Protein AF-A0A3S1CYY0-F1 (afdb_monomer)

Radius of gyration: 13.14 Å; Cα contacts (8 Å, |Δi|>4): 148; chains: 1; bounding box: 29×31×32 Å

Solvent-accessible surface area (backbone atoms only — not comparable to full-atom values): 5144 Å² total; per-residue (Å²): 131,84,53,36,27,34,39,27,35,36,49,45,97,86,66,54,70,43,82,42,50,29,41,60,66,47,77,48,79,54,97,92,40,53,29,39,34,23,42,28,65,90,73,72,42,82,44,79,42,52,55,91,42,56,42,74,80,39,80,44,94,47,62,53,95,68,59,57,70,58,55,51,55,54,53,52,60,61,66,74,43,78,83,71,89,126

Mean predicted aligned error: 5.57 Å

pLDDT: mean 87.32, std 12.69, range [34.47, 96.31]

Foldseek 3Di:
DQQFWKWWWFQDPVRDIDIWIWGFLDWDDDPNWIWTWTQTPVVNDIDIGTPVRTHDMDTDPDHDPDDSVVVVVVVVVVVPPPPDDD

Secondary structure (DSSP, 8-state):
---EEEEEEEE-TTS-EEEEEEEEEEEEEETTEEEEEEEETTTTEEEEEEGGGEEEEEEEEEEPSS-HHHHHHHHHHHHSS-----

Sequence (86 aa):
RNERKLGFLYRAAGGAASERVVWPFALGFFDKVRVVVAWCEMRQDFRHFRADRIAELQATDTRYPRRRQALLKEWRATLDKPRGSR

Structure (mmCIF, N/CA/C/O backbone):
data_AF-A0A3S1CYY0-F1
#
_entry.id   AF-A0A3S1CYY0-F1
#
loop_
_atom_site.group_PDB
_atom_site.id
_atom_site.type_symbol
_atom_site.label_atom_id
_atom_site.label_alt_id
_atom_site.label_comp_id
_atom_site.label_asym_id
_atom_site.label_entity_id
_atom_site.label_seq_id
_atom_site.pdbx_PDB_ins_code
_atom_site.Cartn_x
_atom_site.Cartn_y
_atom_site.Cartn_z
_atom_site.occupancy
_atom_site.B_iso_or_equiv
_atom_site.auth_seq_id
_atom_site.auth_comp_id
_atom_site.auth_asym_id
_atom_site.auth_atom_id
_atom_site.pdbx_PDB_model_num
ATOM 1 N N . ARG A 1 1 ? -10.300 2.651 -13.323 1.00 58.72 1 ARG A N 1
ATOM 2 C CA . ARG A 1 1 ? -9.944 2.690 -11.877 1.00 58.72 1 ARG A CA 1
ATOM 3 C C . ARG A 1 1 ? -9.022 3.889 -11.668 1.00 58.72 1 ARG A C 1
ATOM 5 O O . ARG A 1 1 ? -8.034 3.973 -12.378 1.00 58.72 1 ARG A O 1
ATOM 12 N N . ASN A 1 2 ? -9.347 4.811 -10.761 1.00 71.81 2 ASN A N 1
ATOM 13 C CA . ASN A 1 2 ? -8.904 6.220 -10.809 1.00 71.81 2 ASN A CA 1
ATOM 14 C C . ASN A 1 2 ? -7.458 6.515 -10.342 1.00 71.81 2 ASN A C 1
ATOM 16 O O . ASN A 1 2 ? -7.146 7.672 -10.093 1.00 71.81 2 ASN A O 1
ATOM 20 N N . GLU A 1 3 ? -6.590 5.500 -10.205 1.00 87.44 3 GLU A N 1
ATOM 21 C CA . GLU A 1 3 ? -5.177 5.657 -9.779 1.00 87.44 3 GLU A CA 1
ATOM 22 C C . GLU A 1 3 ? -4.988 6.565 -8.542 1.00 87.44 3 G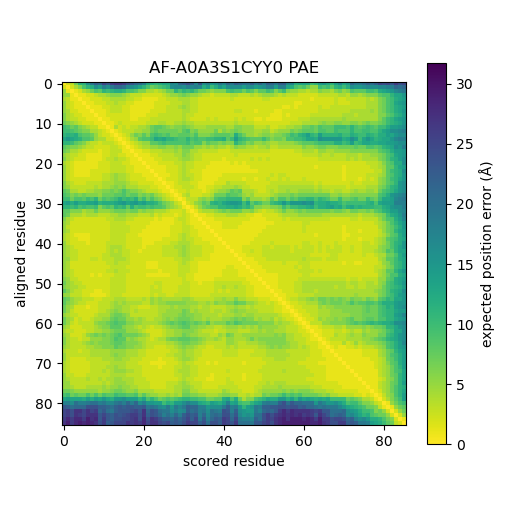LU A C 1
ATOM 24 O O . GLU A 1 3 ? -4.058 7.365 -8.452 1.00 87.44 3 GLU A O 1
ATOM 29 N N . ARG A 1 4 ? -5.911 6.454 -7.582 1.00 92.69 4 ARG A N 1
ATOM 30 C CA . ARG A 1 4 ? -5.919 7.252 -6.353 1.00 92.69 4 ARG A CA 1
ATOM 31 C C . ARG A 1 4 ? -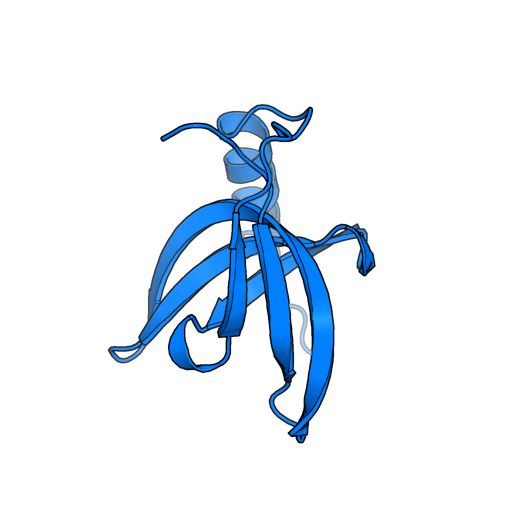5.102 6.590 -5.255 1.00 92.69 4 ARG A C 1
ATOM 33 O O . ARG A 1 4 ? -5.019 5.358 -5.208 1.00 92.69 4 ARG A O 1
ATOM 40 N N . LYS A 1 5 ? -4.513 7.402 -4.376 1.00 94.50 5 LYS A N 1
ATOM 41 C CA . LYS A 1 5 ? -3.889 6.902 -3.150 1.00 94.50 5 LYS A CA 1
ATOM 42 C C . LYS A 1 5 ? -4.976 6.379 -2.206 1.00 94.50 5 LYS A C 1
ATOM 44 O O . LYS A 1 5 ? -6.134 6.792 -2.262 1.00 94.50 5 LYS A O 1
ATOM 49 N N . LEU A 1 6 ? -4.590 5.448 -1.346 1.00 94.38 6 LEU A N 1
ATOM 50 C CA . LEU A 1 6 ? -5.434 4.947 -0.266 1.00 94.38 6 LEU A CA 1
ATOM 51 C C . LEU A 1 6 ? -4.715 5.177 1.056 1.00 94.38 6 LEU A C 1
ATOM 53 O O . LEU A 1 6 ? -3.544 4.814 1.173 1.00 94.38 6 LEU A O 1
ATOM 57 N N . GLY A 1 7 ? -5.424 5.769 2.010 1.00 95.31 7 GLY A N 1
ATOM 58 C CA . GLY A 1 7 ? -5.055 5.813 3.419 1.00 95.31 7 GLY A CA 1
ATOM 59 C C . GLY A 1 7 ? -5.756 4.683 4.168 1.00 95.31 7 GLY A C 1
ATOM 60 O O . GLY A 1 7 ? -6.915 4.395 3.876 1.00 95.31 7 GLY A O 1
ATOM 61 N N . PHE A 1 8 ? -5.073 4.007 5.087 1.00 95.62 8 PHE A N 1
ATOM 62 C CA . PHE A 1 8 ? 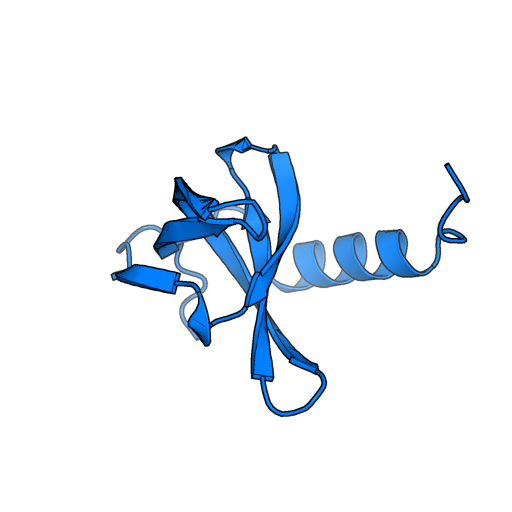-5.715 3.052 5.992 1.00 95.62 8 PHE A CA 1
ATOM 63 C C . PHE A 1 8 ? -4.883 2.731 7.229 1.00 95.62 8 PHE A C 1
ATOM 65 O O . PHE A 1 8 ? -3.654 2.848 7.215 1.00 95.62 8 PHE A O 1
ATOM 72 N N . LEU A 1 9 ? -5.550 2.210 8.259 1.00 95.31 9 LEU A N 1
ATOM 73 C CA . LEU A 1 9 ? -4.911 1.532 9.377 1.00 95.31 9 LEU A CA 1
ATOM 74 C C . LEU A 1 9 ? -4.607 0.082 9.003 1.00 95.31 9 LEU A C 1
ATOM 76 O O . LEU A 1 9 ? -5.480 -0.705 8.648 1.00 95.31 9 LEU A O 1
ATOM 80 N N . TYR A 1 10 ? -3.341 -0.306 9.088 1.00 94.75 10 TYR A N 1
ATOM 81 C CA . TYR A 1 10 ? -2.914 -1.668 8.793 1.00 94.75 10 TYR A CA 1
ATOM 82 C C . TYR A 1 10 ? -2.383 -2.362 10.030 1.00 94.75 10 TYR A C 1
ATOM 84 O O . TYR A 1 10 ? -1.437 -1.872 10.657 1.00 94.75 10 TYR A O 1
ATOM 92 N N . ARG A 1 11 ? -2.928 -3.544 10.326 1.00 93.31 11 ARG A N 1
ATOM 93 C CA . ARG A 1 11 ? -2.407 -4.415 11.379 1.00 93.31 11 ARG A CA 1
ATOM 94 C C . ARG A 1 11 ? -1.385 -5.390 10.800 1.00 93.31 11 ARG A C 1
ATOM 96 O O . ARG A 1 11 ? -1.704 -6.257 9.983 1.00 93.31 11 ARG A O 1
ATOM 103 N N . ALA A 1 12 ? -0.132 -5.238 11.219 1.00 86.06 12 ALA A N 1
ATOM 104 C CA . ALA A 1 12 ? 0.939 -6.153 10.849 1.00 86.06 12 ALA A CA 1
ATOM 105 C C . ALA A 1 12 ? 0.728 -7.543 11.477 1.00 86.06 12 ALA A C 1
ATOM 107 O O . ALA A 1 12 ? -0.055 -7.715 12.408 1.00 86.06 12 ALA A O 1
ATOM 108 N N . ALA A 1 13 ? 1.463 -8.547 10.985 1.00 80.81 13 ALA A N 1
ATOM 109 C CA . ALA A 1 13 ? 1.391 -9.907 11.528 1.00 80.81 13 ALA A CA 1
ATOM 110 C C . ALA A 1 13 ? 1.757 -9.970 13.025 1.00 80.81 13 ALA A C 1
ATOM 112 O O . ALA A 1 13 ? 1.158 -10.746 13.754 1.00 80.81 13 ALA A O 1
ATOM 113 N N . GLY A 1 14 ? 2.678 -9.113 13.480 1.00 80.75 14 GLY A N 1
ATOM 114 C CA . GLY A 1 14 ? 3.067 -8.992 14.890 1.00 80.75 14 GLY A CA 1
ATOM 115 C C . GLY A 1 14 ? 2.129 -8.136 15.751 1.00 80.75 14 GLY A C 1
ATOM 116 O O . GLY A 1 14 ? 2.540 -7.682 16.808 1.00 80.75 14 GLY A O 1
ATOM 117 N N . GLY A 1 15 ? 0.911 -7.831 15.291 1.00 80.25 15 GLY A N 1
ATOM 118 C CA . GLY A 1 15 ?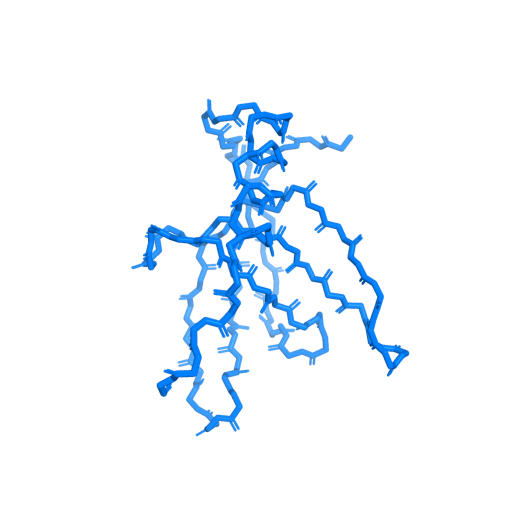 -0.107 -7.118 16.075 1.00 80.25 15 GLY A CA 1
ATOM 119 C C . GLY A 1 15 ? -0.017 -5.588 16.059 1.00 80.25 15 GLY A C 1
ATOM 120 O O . GLY A 1 15 ? -1.034 -4.933 16.273 1.00 80.25 15 GLY A O 1
ATOM 121 N N . ALA A 1 16 ? 1.138 -5.004 15.727 1.00 87.88 16 ALA A N 1
ATOM 122 C CA . ALA A 1 16 ? 1.287 -3.552 15.632 1.00 87.88 16 ALA A CA 1
ATOM 123 C C . ALA A 1 16 ? 0.402 -2.955 14.520 1.00 87.88 16 ALA A C 1
ATOM 125 O O . ALA A 1 16 ? 0.481 -3.366 13.354 1.00 87.88 16 ALA A O 1
ATOM 126 N N . ALA A 1 17 ? -0.428 -1.976 14.885 1.00 89.75 17 ALA A N 1
ATOM 127 C CA . ALA A 1 17 ? -1.217 -1.179 13.954 1.00 89.75 17 ALA A CA 1
ATOM 128 C C . ALA A 1 17 ? -0.428 0.051 13.496 1.00 89.75 17 ALA A C 1
ATOM 130 O O . ALA A 1 17 ? 0.412 0.578 14.222 1.00 89.75 17 ALA A O 1
ATOM 131 N N . SER A 1 18 ? -0.668 0.488 12.265 1.00 91.06 18 SER A N 1
ATOM 132 C CA . SER A 1 18 ? 0.017 1.650 11.707 1.00 91.06 18 SER A CA 1
ATOM 133 C C . SER A 1 18 ? -0.767 2.258 10.559 1.00 91.06 18 SER A C 1
ATOM 135 O O . SER A 1 18 ? -1.282 1.522 9.717 1.00 91.06 18 SER A O 1
ATOM 137 N N . GLU A 1 19 ? -0.800 3.584 10.492 1.00 94.44 19 GLU A N 1
ATOM 138 C CA . GLU A 1 19 ? -1.365 4.299 9.353 1.00 94.44 19 GLU A CA 1
ATOM 139 C C . GLU A 1 19 ? -0.452 4.176 8.132 1.00 94.44 19 GLU A C 1
ATOM 141 O O . GLU A 1 19 ? 0.788 4.155 8.215 1.00 94.44 19 GLU A O 1
ATOM 146 N N . ARG A 1 20 ? -1.076 4.007 6.970 1.00 94.31 20 ARG A N 1
ATOM 147 C CA . ARG A 1 20 ? -0.399 3.776 5.700 1.00 94.31 20 ARG A CA 1
ATOM 148 C C . ARG A 1 20 ? -1.083 4.580 4.614 1.00 94.31 20 ARG A C 1
ATOM 150 O O . ARG A 1 20 ? -2.279 4.430 4.406 1.00 94.31 20 ARG A O 1
ATOM 157 N N . VAL A 1 21 ? -0.290 5.341 3.867 1.00 95.75 21 VAL A N 1
ATOM 158 C CA . VAL A 1 21 ? -0.681 5.874 2.561 1.00 95.75 21 VAL A CA 1
ATOM 159 C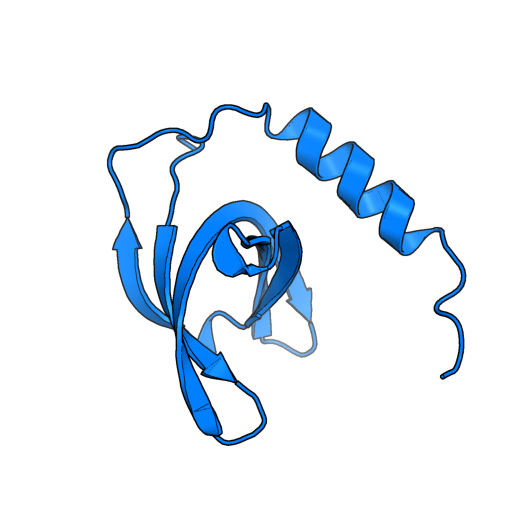 C . VAL A 1 21 ? 0.018 5.051 1.490 1.00 95.75 21 VAL A C 1
ATOM 161 O O . VAL A 1 21 ? 1.244 4.893 1.500 1.00 95.75 21 VAL A O 1
ATOM 164 N N . VAL A 1 22 ? -0.768 4.478 0.581 1.00 95.62 22 VAL A N 1
ATOM 165 C CA . VAL A 1 22 ? -0.260 3.570 -0.448 1.00 95.62 22 VAL A CA 1
ATOM 166 C C . VAL A 1 22 ? -0.833 3.881 -1.822 1.00 95.62 22 VAL A C 1
ATOM 168 O O . VAL A 1 22 ? -1.916 4.452 -1.962 1.00 95.62 22 VAL A O 1
ATOM 171 N N . TRP A 1 23 ? -0.110 3.467 -2.860 1.00 96.12 23 TRP A N 1
ATOM 172 C CA . TRP A 1 23 ? -0.520 3.599 -4.256 1.00 96.12 23 TRP A CA 1
ATOM 173 C C . TRP A 1 23 ? -0.934 2.228 -4.785 1.00 96.12 23 TRP A C 1
ATOM 175 O O . TRP A 1 23 ? -0.072 1.452 -5.205 1.00 96.12 23 TRP A O 1
ATOM 185 N N . PRO A 1 24 ? -2.227 1.868 -4.727 1.00 94.62 24 PRO A N 1
ATOM 186 C CA . PRO A 1 24 ? -2.685 0.565 -5.186 1.00 94.62 24 PRO A CA 1
ATOM 187 C C . PRO A 1 24 ? -2.600 0.473 -6.713 1.00 94.62 24 PRO A C 1
ATOM 189 O O . PRO A 1 24 ? -3.225 1.256 -7.439 1.00 94.62 24 PRO A O 1
ATOM 192 N N . PHE A 1 25 ? -1.876 -0.526 -7.217 1.00 94.06 25 PHE A N 1
ATOM 193 C CA . PHE A 1 25 ? -1.721 -0.741 -8.661 1.00 94.06 25 PHE A CA 1
ATOM 194 C C . PHE A 1 25 ? -2.095 -2.158 -9.114 1.00 94.06 25 PHE A C 1
ATOM 196 O O . PHE A 1 25 ? -2.456 -2.340 -10.283 1.00 94.06 25 PHE A O 1
ATOM 203 N N . ALA A 1 26 ? -2.108 -3.147 -8.215 1.00 92.25 26 ALA A N 1
ATOM 204 C CA . ALA A 1 26 ? -2.588 -4.493 -8.520 1.00 92.25 26 ALA A CA 1
ATOM 205 C C . ALA A 1 26 ? -3.382 -5.107 -7.360 1.00 92.25 26 ALA A C 1
ATOM 207 O O . ALA A 1 26 ? -3.273 -4.689 -6.207 1.00 92.25 26 ALA A O 1
ATOM 208 N N . LEU A 1 27 ? -4.191 -6.108 -7.697 1.00 91.69 27 LEU A N 1
ATOM 209 C CA . LEU A 1 27 ? -4.901 -6.955 -6.751 1.00 91.69 27 LEU A CA 1
ATOM 210 C C . LEU A 1 27 ? -4.588 -8.406 -7.117 1.00 91.69 27 LEU A C 1
ATOM 212 O O . LEU A 1 27 ? -4.677 -8.772 -8.287 1.00 91.69 27 LEU A O 1
ATOM 216 N N . GLY A 1 28 ? -4.187 -9.193 -6.129 1.00 88.00 28 GLY A N 1
ATOM 217 C CA . GLY A 1 28 ? -3.904 -10.616 -6.251 1.00 88.00 28 GLY A CA 1
ATOM 218 C C . GLY A 1 28 ? -4.765 -11.433 -5.296 1.00 88.00 28 GLY A C 1
ATOM 219 O O . GLY A 1 28 ? -5.395 -10.896 -4.383 1.00 88.00 28 GLY A O 1
AT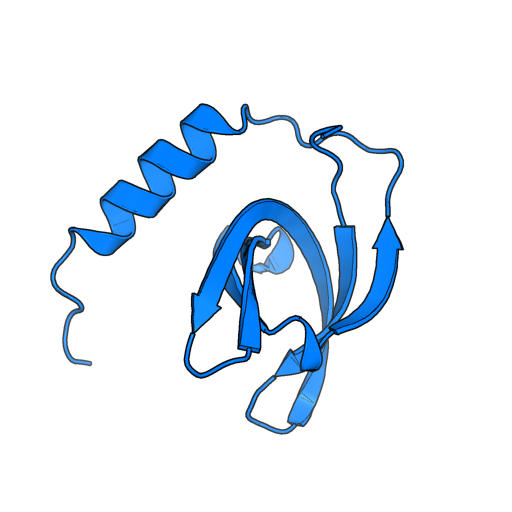OM 220 N N . PHE A 1 29 ? -4.766 -12.743 -5.508 1.00 85.69 29 PHE A N 1
ATOM 221 C CA . PHE A 1 29 ? -5.414 -13.716 -4.638 1.00 85.69 29 PHE A CA 1
ATOM 222 C C . PHE A 1 29 ? -4.358 -14.699 -4.136 1.00 85.69 29 PHE A C 1
ATOM 224 O O . PHE A 1 29 ? -3.553 -15.189 -4.924 1.00 85.69 29 PHE A O 1
ATOM 231 N N . PHE A 1 30 ? -4.349 -14.961 -2.832 1.00 79.00 30 PHE A N 1
ATOM 232 C CA . PHE A 1 30 ? -3.454 -15.925 -2.190 1.00 79.00 30 PHE A CA 1
ATOM 233 C C . PHE A 1 30 ? -4.245 -16.676 -1.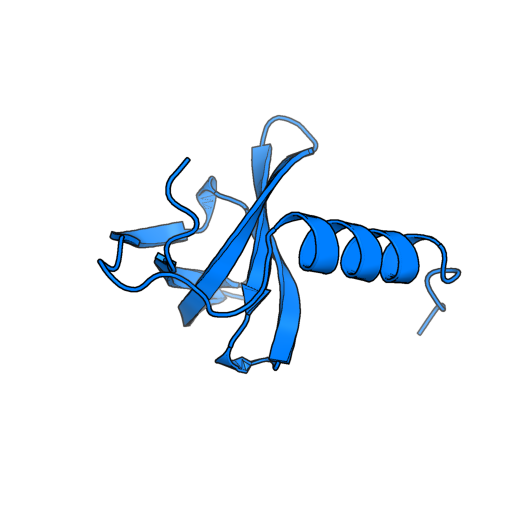118 1.00 79.00 30 PHE A C 1
ATOM 235 O O . PHE A 1 30 ? -4.856 -16.009 -0.294 1.00 79.00 30 PHE A O 1
ATOM 242 N N . ASP A 1 31 ? -4.293 -18.013 -1.137 1.00 71.56 31 ASP A N 1
ATOM 243 C CA . ASP A 1 31 ? -5.007 -18.843 -0.140 1.00 71.56 31 ASP A CA 1
ATOM 244 C C . ASP A 1 31 ? -6.374 -18.282 0.301 1.00 71.56 31 ASP A C 1
ATOM 246 O O . ASP A 1 31 ? -6.665 -18.107 1.482 1.00 71.56 31 ASP A O 1
ATOM 250 N N . LYS A 1 32 ? -7.230 -17.956 -0.678 1.00 84.00 32 LYS A N 1
ATOM 251 C CA . LYS A 1 32 ? -8.580 -17.379 -0.492 1.00 84.00 32 LYS A CA 1
ATOM 252 C C . LYS A 1 32 ? -8.635 -15.946 0.062 1.00 84.00 32 LYS A C 1
ATOM 254 O O . LYS A 1 32 ? -9.729 -15.389 0.145 1.00 84.00 32 LYS A O 1
ATOM 259 N N . VAL A 1 33 ? -7.508 -15.298 0.361 1.00 89.00 33 VAL A N 1
ATOM 260 C CA . VAL A 1 33 ? -7.472 -13.877 0.740 1.00 89.00 33 VAL A CA 1
ATOM 261 C C . VAL A 1 33 ? -7.129 -12.970 -0.439 1.00 89.00 33 VAL A C 1
ATOM 263 O O . VAL A 1 33 ? -6.306 -13.287 -1.300 1.00 89.00 33 VAL A O 1
ATOM 266 N N . ARG A 1 34 ? -7.770 -11.797 -0.468 1.00 92.56 34 ARG A N 1
ATOM 267 C CA . ARG A 1 34 ? -7.456 -10.722 -1.417 1.00 92.56 34 ARG A CA 1
ATOM 268 C C . ARG A 1 34 ? -6.232 -9.960 -0.923 1.00 92.56 34 ARG A C 1
ATOM 270 O O . ARG A 1 34 ? -6.203 -9.497 0.217 1.00 92.56 34 ARG A O 1
ATOM 277 N N . VAL A 1 35 ? -5.247 -9.792 -1.792 1.00 93.19 35 VAL A N 1
ATOM 278 C CA . VAL A 1 35 ? -4.005 -9.070 -1.511 1.00 93.19 35 VAL A CA 1
ATOM 279 C C . VAL A 1 35 ? -3.926 -7.847 -2.413 1.00 93.19 35 VAL A C 1
ATOM 281 O O . VAL A 1 35 ? -4.001 -7.950 -3.633 1.00 93.19 35 VAL A O 1
ATOM 284 N N . VAL A 1 36 ? -3.759 -6.674 -1.818 1.00 94.12 36 VAL A N 1
ATOM 285 C CA . VAL A 1 36 ? -3.483 -5.427 -2.528 1.00 94.12 36 VAL A CA 1
ATOM 286 C C . VAL A 1 36 ? -1.976 -5.278 -2.674 1.00 94.12 36 VAL A C 1
ATOM 288 O O . VAL A 1 36 ? -1.248 -5.273 -1.681 1.00 94.12 36 VAL A O 1
ATOM 291 N N . VAL A 1 37 ? -1.509 -5.127 -3.911 1.00 94.81 37 VAL A N 1
ATOM 292 C CA . VAL A 1 37 ? -0.120 -4.760 -4.197 1.00 94.81 37 VAL A CA 1
ATOM 293 C C . VAL A 1 37 ? -0.055 -3.253 -4.390 1.00 94.81 37 VAL A C 1
ATOM 295 O O . VAL A 1 37 ? -0.781 -2.686 -5.222 1.00 94.81 37 VAL A O 1
ATOM 298 N N . ALA A 1 38 ? 0.797 -2.604 -3.603 1.00 95.88 38 ALA A N 1
ATOM 299 C CA . ALA A 1 38 ? 0.910 -1.158 -3.605 1.00 95.88 38 ALA A CA 1
ATOM 300 C C . ALA A 1 38 ? 2.333 -0.681 -3.297 1.00 95.88 38 ALA A C 1
ATOM 302 O O . ALA A 1 38 ? 3.100 -1.360 -2.615 1.00 95.88 38 ALA A O 1
ATOM 303 N N . TRP A 1 39 ? 2.665 0.516 -3.777 1.00 96.31 39 TRP A N 1
ATOM 304 C CA . TRP A 1 39 ? 3.821 1.265 -3.285 1.00 96.31 39 TRP A CA 1
ATOM 305 C C . TRP A 1 39 ? 3.448 1.922 -1.956 1.00 96.31 39 TRP A C 1
ATOM 307 O O . TRP A 1 39 ? 2.428 2.605 -1.883 1.00 96.31 39 TRP A O 1
ATOM 317 N N . CYS A 1 40 ? 4.236 1.702 -0.909 1.00 95.62 40 CYS A N 1
ATOM 318 C CA . CYS A 1 40 ? 4.003 2.276 0.412 1.00 95.62 40 CYS A CA 1
ATOM 319 C C . CYS A 1 40 ? 4.850 3.537 0.585 1.00 95.62 40 CYS A C 1
ATOM 321 O O . CYS A 1 40 ? 6.073 3.435 0.580 1.00 95.62 40 CYS A O 1
ATOM 323 N N . GLU A 1 41 ? 4.232 4.705 0.789 1.00 95.00 41 GLU A N 1
ATOM 324 C CA . GLU A 1 41 ? 4.982 5.964 0.933 1.00 95.00 41 GLU A CA 1
ATOM 325 C C . GLU A 1 41 ? 5.898 5.946 2.161 1.00 95.00 41 GLU A C 1
ATOM 327 O O . GLU A 1 41 ? 7.060 6.323 2.055 1.00 95.00 41 GLU A O 1
ATOM 332 N N . MET A 1 42 ? 5.426 5.408 3.293 1.00 92.56 42 MET A N 1
ATOM 333 C CA . MET A 1 42 ? 6.226 5.357 4.525 1.00 92.56 42 MET A CA 1
ATOM 334 C C . MET A 1 42 ? 7.469 4.465 4.397 1.00 92.56 42 MET A C 1
ATOM 336 O O . MET A 1 42 ? 8.481 4.703 5.043 1.00 92.56 42 MET A O 1
ATOM 340 N N . ARG A 1 43 ? 7.383 3.382 3.616 1.00 92.38 43 ARG A N 1
ATOM 341 C CA . ARG A 1 43 ? 8.501 2.438 3.441 1.00 92.38 43 ARG A CA 1
ATOM 342 C C . ARG A 1 43 ? 9.307 2.699 2.174 1.00 92.38 43 ARG A C 1
ATOM 344 O O . ARG A 1 43 ? 10.348 2.075 2.027 1.00 92.38 43 ARG A O 1
ATOM 351 N N . GLN A 1 44 ? 8.804 3.557 1.288 1.00 94.19 44 GLN A N 1
ATOM 352 C CA . GLN A 1 44 ? 9.342 3.806 -0.048 1.00 94.19 44 GLN A CA 1
ATOM 353 C C . GLN A 1 44 ? 9.664 2.509 -0.805 1.00 94.19 44 GLN A C 1
ATOM 355 O O . GLN A 1 44 ? 10.735 2.359 -1.382 1.00 94.19 44 GLN A O 1
ATOM 360 N N . ASP A 1 45 ? 8.734 1.551 -0.755 1.00 94.88 45 ASP A N 1
ATOM 361 C CA . ASP A 1 45 ? 8.928 0.218 -1.330 1.00 94.88 45 ASP A CA 1
ATOM 362 C C . ASP A 1 45 ? 7.589 -0.453 -1.689 1.00 94.88 45 ASP A C 1
ATOM 364 O O . ASP A 1 45 ? 6.517 -0.072 -1.195 1.00 94.88 45 ASP A O 1
ATOM 368 N N . PHE A 1 46 ? 7.648 -1.484 -2.533 1.00 94.31 46 PHE A N 1
ATOM 369 C CA . PHE A 1 46 ? 6.517 -2.324 -2.910 1.00 94.31 46 PHE A CA 1
ATOM 370 C C . PHE A 1 46 ? 6.136 -3.279 -1.779 1.00 94.31 46 PHE A C 1
ATOM 372 O O . PHE A 1 46 ? 6.934 -4.086 -1.303 1.00 94.31 46 PHE A O 1
ATOM 379 N N . ARG A 1 47 ? 4.872 -3.231 -1.355 1.00 93.50 47 ARG A N 1
ATOM 380 C CA . ARG A 1 47 ? 4.348 -4.064 -0.270 1.00 93.50 47 ARG A CA 1
ATOM 381 C C . ARG A 1 47 ? 3.040 -4.741 -0.663 1.00 93.50 47 ARG A C 1
ATOM 383 O O . ARG A 1 47 ? 2.254 -4.237 -1.466 1.00 93.50 47 ARG A O 1
ATOM 390 N N . HIS A 1 48 ? 2.825 -5.894 -0.041 1.00 93.25 48 HIS A N 1
ATOM 391 C CA . HIS A 1 48 ? 1.616 -6.695 -0.157 1.00 93.25 48 HIS A CA 1
ATOM 392 C C . HIS A 1 48 ? 0.786 -6.496 1.111 1.00 93.25 48 HIS A C 1
ATOM 394 O O . HIS A 1 48 ? 1.253 -6.783 2.215 1.00 93.25 48 HIS A O 1
ATOM 400 N N . PHE A 1 49 ? -0.436 -6.006 0.952 1.00 92.56 49 PHE A N 1
ATOM 401 C CA . PHE A 1 49 ? -1.368 -5.775 2.048 1.00 92.56 49 PHE A CA 1
ATOM 402 C C . PHE A 1 49 ? -2.521 -6.751 1.913 1.00 92.56 49 PHE A C 1
ATOM 404 O O . PHE A 1 49 ? -3.205 -6.763 0.890 1.00 92.56 49 PHE A O 1
ATOM 411 N N . ARG A 1 50 ? -2.753 -7.585 2.926 1.00 92.12 50 ARG A N 1
ATOM 412 C CA . ARG A 1 50 ? -3.946 -8.431 2.914 1.00 92.12 50 ARG A CA 1
ATOM 413 C C . ARG A 1 50 ? -5.159 -7.562 3.224 1.00 92.12 50 ARG A C 1
ATOM 415 O O . ARG A 1 50 ? -5.148 -6.833 4.213 1.00 92.12 50 ARG A O 1
ATOM 422 N N . ALA A 1 51 ? -6.180 -7.627 2.378 1.00 91.88 51 ALA A N 1
ATOM 423 C CA . ALA A 1 51 ? -7.359 -6.777 2.501 1.00 91.88 51 ALA A CA 1
ATOM 424 C C . ALA A 1 51 ? -8.145 -7.039 3.796 1.00 91.88 51 ALA A C 1
ATOM 426 O O . ALA A 1 51 ? -8.766 -6.126 4.318 1.00 91.88 51 ALA A O 1
ATOM 427 N N . ASP A 1 52 ? -8.067 -8.255 4.342 1.00 91.88 52 ASP A N 1
ATOM 428 C CA . ASP A 1 52 ? -8.677 -8.641 5.621 1.00 91.88 52 ASP A CA 1
ATOM 429 C C . ASP A 1 52 ? -7.996 -8.012 6.852 1.00 91.88 52 ASP A C 1
ATOM 431 O O . ASP A 1 52 ? -8.566 -8.020 7.937 1.00 91.88 52 ASP A O 1
ATOM 435 N N . ARG A 1 53 ? -6.783 -7.459 6.703 1.00 92.25 53 ARG A N 1
ATOM 436 C CA . ARG A 1 53 ? -6.023 -6.780 7.772 1.00 92.25 53 ARG A CA 1
ATOM 437 C C . ARG A 1 53 ? -6.038 -5.254 7.664 1.00 92.25 53 ARG A C 1
ATOM 439 O O . ARG A 1 53 ? -5.335 -4.580 8.421 1.00 92.25 53 ARG A O 1
ATOM 446 N N . ILE A 1 54 ? -6.785 -4.718 6.702 1.00 92.69 54 ILE A N 1
ATOM 447 C CA . ILE A 1 54 ? -6.984 -3.282 6.520 1.00 92.69 54 ILE A CA 1
ATOM 448 C C . ILE A 1 54 ? -8.182 -2.861 7.375 1.00 92.69 54 ILE A C 1
ATOM 450 O O . ILE A 1 54 ? -9.307 -3.278 7.117 1.00 92.69 54 ILE A O 1
ATOM 454 N N . ALA A 1 55 ? -7.925 -2.031 8.378 1.00 88.38 55 ALA A N 1
ATOM 455 C CA . ALA A 1 55 ? -8.930 -1.316 9.150 1.00 88.38 55 ALA A CA 1
ATOM 456 C C . ALA A 1 55 ? -9.040 0.127 8.632 1.00 88.38 55 ALA A C 1
ATOM 458 O O . ALA A 1 55 ? -8.060 0.676 8.132 1.00 88.38 55 ALA A O 1
ATOM 459 N N . GLU A 1 56 ? -10.228 0.724 8.745 1.00 89.75 56 GLU A N 1
ATOM 460 C CA . GLU A 1 56 ? -10.479 2.145 8.441 1.00 89.75 56 GLU A CA 1
ATOM 461 C C . GLU A 1 56 ? -9.879 2.601 7.100 1.00 89.75 56 GLU A C 1
ATOM 463 O O . GLU A 1 56 ? -8.910 3.353 7.029 1.00 89.75 56 GLU A O 1
ATOM 468 N N . LEU A 1 57 ? -10.440 2.091 6.003 1.00 91.81 57 LEU A N 1
ATOM 469 C CA . LEU A 1 57 ? -10.003 2.455 4.660 1.00 91.81 57 LEU A CA 1
ATOM 470 C C . LEU A 1 57 ? -10.577 3.813 4.247 1.00 91.81 57 LEU A C 1
ATOM 472 O O . LEU A 1 57 ? -11.790 3.969 4.127 1.00 91.81 57 LEU A O 1
ATOM 476 N N . GLN A 1 58 ? -9.694 4.739 3.889 1.00 92.00 58 GLN A N 1
ATOM 477 C CA . GLN A 1 58 ? -10.046 6.027 3.313 1.00 92.00 58 GLN A CA 1
ATOM 478 C C . GLN A 1 58 ? -9.459 6.159 1.905 1.00 92.00 58 GLN A C 1
ATOM 480 O O . GLN A 1 58 ? -8.243 6.156 1.690 1.00 92.00 58 GLN A O 1
ATOM 485 N N . ALA A 1 59 ? -10.335 6.292 0.910 1.00 88.81 59 ALA A N 1
ATOM 486 C CA . ALA A 1 59 ? -9.902 6.708 -0.414 1.00 88.81 59 ALA A CA 1
ATOM 487 C C . ALA A 1 59 ? -9.533 8.191 -0.373 1.00 88.81 59 ALA A C 1
ATOM 489 O O . ALA A 1 59 ? -10.319 9.005 0.106 1.00 88.81 59 ALA A O 1
ATOM 490 N N . THR A 1 60 ? -8.356 8.546 -0.882 1.00 87.25 60 THR A N 1
ATOM 491 C CA . THR A 1 60 ? -8.009 9.957 -1.043 1.00 87.25 60 THR A CA 1
ATOM 492 C C . THR A 1 60 ? -8.464 10.436 -2.416 1.00 87.25 60 THR A C 1
ATOM 494 O O . THR A 1 60 ? -8.518 9.660 -3.373 1.00 87.25 60 THR A O 1
ATOM 497 N N . ASP A 1 61 ? -8.745 11.729 -2.554 1.00 88.19 61 ASP A N 1
ATOM 498 C CA . ASP A 1 61 ? -8.966 12.350 -3.866 1.00 88.19 61 ASP A CA 1
ATOM 499 C C . ASP A 1 61 ? -7.653 12.659 -4.603 1.00 88.19 61 ASP A C 1
ATOM 501 O O . ASP A 1 61 ? -7.643 13.183 -5.716 1.00 88.19 61 ASP A O 1
ATOM 505 N N . THR A 1 62 ? -6.519 12.270 -4.019 1.00 91.06 62 THR A N 1
ATOM 506 C CA . THR A 1 62 ? -5.194 12.465 -4.596 1.00 91.06 62 THR A CA 1
ATOM 507 C C . THR A 1 62 ? -4.841 11.315 -5.532 1.00 91.06 62 THR A C 1
ATOM 509 O O . THR A 1 62 ? -4.755 10.155 -5.121 1.00 91.06 62 THR A O 1
ATOM 512 N N . ARG A 1 63 ? -4.551 11.627 -6.795 1.00 90.75 63 ARG A N 1
ATOM 513 C CA . ARG A 1 63 ? -3.917 10.679 -7.721 1.00 90.75 63 ARG A CA 1
ATOM 514 C C . ARG A 1 63 ? -2.438 10.513 -7.367 1.00 90.75 63 ARG A C 1
ATOM 516 O O . ARG A 1 63 ? -1.776 11.488 -7.015 1.00 90.75 63 ARG A O 1
ATOM 523 N N . TYR A 1 64 ? -1.897 9.300 -7.458 1.00 90.56 64 TYR A N 1
ATOM 524 C CA . TYR A 1 64 ? -0.449 9.129 -7.318 1.00 90.56 64 TYR A CA 1
ATOM 525 C C . TYR A 1 64 ? 0.292 9.574 -8.595 1.00 90.56 64 TYR A C 1
ATOM 527 O O . TYR A 1 64 ? -0.227 9.398 -9.698 1.00 90.56 64 TYR A O 1
ATOM 535 N N . PRO A 1 65 ? 1.507 10.145 -8.480 1.00 89.56 65 PRO A N 1
ATOM 536 C CA . PRO A 1 65 ? 2.189 10.799 -9.605 1.00 89.56 65 PRO A CA 1
ATOM 537 C C . PRO A 1 65 ? 2.754 9.817 -10.643 1.00 89.56 65 PRO A C 1
ATOM 539 O O . PRO A 1 65 ? 3.121 10.212 -11.747 1.00 89.56 65 PRO A O 1
ATOM 542 N N . ARG A 1 66 ? 2.852 8.528 -10.303 1.00 90.81 66 ARG A N 1
ATOM 543 C CA . ARG A 1 66 ? 3.470 7.502 -11.151 1.00 90.81 66 ARG A CA 1
ATOM 544 C C . ARG A 1 66 ? 2.421 6.716 -11.927 1.00 90.81 66 ARG A C 1
ATOM 546 O O . ARG A 1 66 ? 1.417 6.293 -11.372 1.00 90.81 66 ARG A O 1
ATOM 553 N N . ARG A 1 67 ? 2.675 6.432 -13.206 1.00 91.31 67 ARG A N 1
ATOM 554 C CA . ARG A 1 67 ? 1.760 5.609 -14.013 1.00 91.31 67 ARG A CA 1
ATOM 555 C C . ARG A 1 67 ? 1.681 4.184 -13.463 1.00 91.31 67 ARG A C 1
ATOM 557 O O . ARG A 1 67 ? 2.711 3.566 -13.188 1.00 91.31 67 ARG A O 1
ATOM 564 N N . ARG A 1 68 ? 0.473 3.613 -13.418 1.00 91.19 68 ARG A N 1
ATOM 565 C CA . ARG A 1 68 ? 0.238 2.228 -12.974 1.00 91.19 68 ARG A CA 1
ATOM 566 C C . ARG A 1 68 ? 1.115 1.197 -13.698 1.00 91.19 68 ARG A C 1
ATOM 568 O O . ARG A 1 68 ? 1.599 0.258 -13.075 1.00 91.19 68 ARG A O 1
ATOM 575 N N . GLN A 1 69 ? 1.322 1.361 -15.005 1.00 92.25 69 GLN A N 1
ATOM 576 C CA . GLN A 1 69 ? 2.150 0.450 -15.808 1.00 92.25 69 GLN A CA 1
ATOM 577 C C . GLN A 1 69 ? 3.624 0.449 -15.376 1.00 92.25 69 GLN A C 1
ATOM 579 O O . GLN A 1 69 ? 4.238 -0.615 -15.342 1.00 92.25 69 GLN A O 1
ATOM 584 N N . ALA A 1 70 ? 4.175 1.609 -15.000 1.00 93.44 70 ALA A N 1
ATOM 585 C CA . ALA A 1 70 ? 5.547 1.705 -14.504 1.00 93.44 70 ALA A CA 1
ATOM 586 C C . ALA A 1 70 ? 5.694 0.971 -13.163 1.00 93.44 70 ALA A C 1
ATOM 588 O O . ALA A 1 70 ? 6.593 0.148 -13.011 1.00 93.44 70 ALA A O 1
ATOM 589 N N . LEU A 1 71 ? 4.740 1.178 -12.244 1.00 94.25 71 LEU A N 1
ATOM 590 C CA . LEU A 1 71 ? 4.695 0.470 -10.959 1.00 94.25 71 LEU A CA 1
ATOM 591 C C . LEU A 1 71 ? 4.614 -1.052 -11.145 1.00 94.25 71 LEU A C 1
ATOM 593 O O . LEU A 1 71 ? 5.327 -1.793 -10.478 1.00 94.25 71 LEU A O 1
ATOM 597 N N . LEU A 1 72 ? 3.784 -1.526 -12.082 1.00 93.06 72 LEU A N 1
ATOM 598 C CA . LEU A 1 72 ? 3.683 -2.952 -12.407 1.00 93.06 72 LEU A CA 1
ATOM 599 C C . LEU A 1 72 ? 4.989 -3.530 -12.955 1.00 93.06 72 LEU A C 1
ATOM 601 O O . LEU A 1 72 ? 5.360 -4.637 -12.571 1.00 93.06 72 LEU A O 1
AT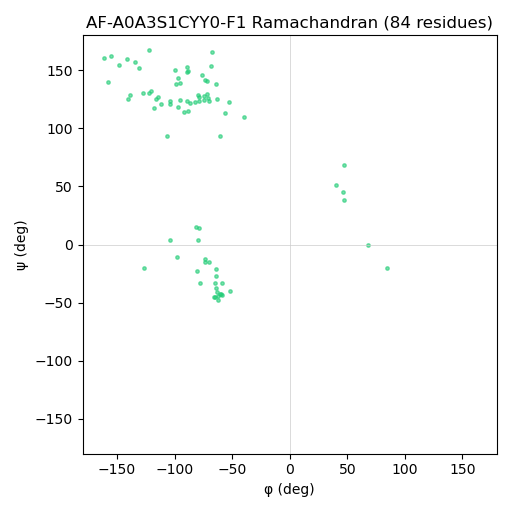OM 605 N N . LYS A 1 73 ? 5.658 -2.815 -13.869 1.00 93.62 73 LYS A N 1
ATOM 606 C CA . LYS A 1 73 ? 6.927 -3.255 -14.463 1.00 93.62 73 LYS A CA 1
ATOM 607 C C . LYS A 1 73 ? 8.013 -3.378 -13.394 1.00 93.62 73 LYS A C 1
ATOM 609 O O . LYS A 1 73 ? 8.684 -4.401 -13.332 1.00 93.62 73 LYS A O 1
ATOM 614 N N . GLU A 1 74 ? 8.149 -2.366 -12.542 1.00 93.38 74 GLU A N 1
ATOM 615 C CA . GLU A 1 74 ? 9.133 -2.362 -11.455 1.00 93.38 74 GLU A CA 1
ATOM 616 C C . GLU A 1 74 ? 8.858 -3.442 -10.421 1.00 93.38 74 GLU A C 1
ATOM 618 O O . GLU A 1 74 ? 9.771 -4.175 -10.060 1.00 93.38 74 GLU A O 1
ATOM 623 N N . TRP A 1 75 ? 7.603 -3.594 -9.995 1.00 92.81 75 TRP A N 1
ATOM 624 C CA . TRP A 1 75 ? 7.228 -4.655 -9.067 1.00 92.81 75 TRP A CA 1
ATOM 625 C C . TRP A 1 75 ? 7.512 -6.049 -9.635 1.00 92.81 75 TRP A C 1
ATOM 627 O O . TRP A 1 75 ? 8.055 -6.889 -8.932 1.00 92.81 75 TRP A O 1
ATOM 637 N N . ARG A 1 76 ? 7.217 -6.307 -10.915 1.00 91.38 76 ARG A N 1
ATOM 638 C CA . ARG A 1 76 ? 7.567 -7.593 -11.549 1.00 91.38 76 ARG A CA 1
ATOM 639 C C . ARG A 1 76 ? 9.073 -7.845 -11.530 1.00 91.38 76 ARG A C 1
ATOM 641 O O . ARG A 1 76 ? 9.494 -8.929 -11.150 1.00 91.38 76 ARG A O 1
ATOM 648 N N . ALA A 1 77 ? 9.874 -6.820 -11.815 1.00 91.69 77 ALA A N 1
ATOM 649 C CA . ALA A 1 77 ? 11.327 -6.923 -11.744 1.00 91.69 77 ALA A CA 1
ATOM 650 C C . ALA A 1 77 ? 11.857 -7.202 -10.320 1.00 91.69 77 ALA A C 1
ATOM 652 O O . ALA A 1 77 ? 12.976 -7.694 -10.182 1.00 91.69 77 ALA A O 1
ATOM 653 N N . THR A 1 78 ? 11.095 -6.916 -9.251 1.00 87.44 78 THR A N 1
ATOM 654 C CA . THR A 1 78 ? 11.476 -7.338 -7.889 1.00 87.44 78 THR A CA 1
ATOM 655 C C . THR A 1 78 ? 11.136 -8.797 -7.591 1.00 87.44 78 THR A C 1
ATOM 657 O O . THR A 1 78 ? 11.769 -9.381 -6.715 1.00 87.44 78 THR A O 1
ATOM 660 N N . LEU A 1 79 ? 10.181 -9.397 -8.311 1.00 83.56 79 LEU A N 1
ATOM 661 C CA . LEU A 1 79 ? 9.823 -10.814 -8.177 1.00 83.56 79 LEU A CA 1
ATOM 662 C C . LEU A 1 79 ? 10.814 -11.739 -8.889 1.00 83.56 79 LEU A C 1
ATOM 664 O O . LEU A 1 79 ? 11.055 -12.838 -8.400 1.00 83.56 79 LEU A O 1
ATOM 668 N N . ASP A 1 80 ? 11.388 -11.281 -10.004 1.00 71.88 80 ASP A N 1
ATOM 669 C CA . ASP A 1 80 ? 12.375 -12.037 -10.790 1.00 71.88 80 ASP A CA 1
ATOM 670 C C . ASP A 1 80 ? 13.754 -12.095 -10.114 1.00 71.88 80 ASP A C 1
ATOM 672 O O . ASP A 1 80 ? 14.613 -12.893 -10.492 1.00 71.88 80 ASP A O 1
ATOM 676 N N . LYS A 1 81 ? 13.985 -11.276 -9.080 1.00 61.56 81 LYS A N 1
ATOM 677 C CA . LYS A 1 81 ? 15.162 -11.436 -8.227 1.00 61.56 81 LYS A CA 1
ATOM 678 C C . LYS A 1 81 ? 14.971 -12.706 -7.393 1.00 61.56 81 LYS A C 1
ATOM 680 O O . LYS A 1 81 ? 13.956 -12.794 -6.696 1.00 61.56 81 LYS A O 1
ATOM 685 N N . PRO A 1 82 ? 15.917 -13.670 -7.402 1.00 52.03 82 PRO A N 1
ATOM 686 C CA . PRO A 1 82 ? 15.838 -14.816 -6.507 1.00 52.03 82 PRO A CA 1
ATOM 687 C C . PRO A 1 82 ? 15.663 -14.276 -5.091 1.00 52.03 82 PRO A C 1
ATOM 689 O O . PRO A 1 82 ? 16.443 -13.428 -4.652 1.00 52.03 82 PRO A O 1
ATOM 692 N N . ARG A 1 83 ? 14.581 -14.693 -4.420 1.00 53.75 83 ARG A N 1
ATOM 693 C CA . ARG A 1 83 ? 14.289 -14.306 -3.038 1.00 53.75 83 ARG A CA 1
ATOM 694 C C . ARG A 1 83 ? 15.453 -14.797 -2.191 1.00 53.75 83 ARG A C 1
ATOM 696 O O . ARG A 1 83 ? 15.500 -15.965 -1.819 1.00 53.75 83 ARG A O 1
ATOM 703 N N . GLY A 1 84 ? 16.426 -13.916 -1.983 1.00 45.50 84 GLY A N 1
ATOM 704 C CA . GLY A 1 84 ? 17.608 -14.194 -1.196 1.00 45.50 84 GLY A CA 1
ATOM 705 C C . GLY A 1 84 ? 17.163 -14.627 0.186 1.00 45.50 84 GLY A C 1
ATOM 706 O O . GLY A 1 84 ? 16.573 -13.841 0.921 1.00 45.50 84 GLY A O 1
ATOM 707 N N . SER A 1 85 ? 17.429 -15.894 0.490 1.00 39.31 85 SER A N 1
ATOM 708 C CA . SER A 1 85 ? 17.605 -16.405 1.840 1.00 39.31 85 SER A CA 1
ATOM 709 C C . SER A 1 85 ? 18.393 -15.385 2.660 1.00 39.31 85 SER A C 1
ATOM 711 O O . SER A 1 85 ? 19.584 -15.200 2.407 1.00 39.31 85 SER A O 1
ATOM 713 N N . ARG A 1 86 ? 17.736 -14.734 3.617 1.00 34.47 86 ARG A N 1
ATOM 714 C CA . ARG A 1 86 ? 18.335 -14.191 4.836 1.00 34.47 86 ARG A CA 1
ATOM 715 C C . ARG A 1 86 ? 17.252 -14.018 5.886 1.00 34.47 86 ARG A C 1
ATOM 717 O O . ARG A 1 86 ? 16.208 -13.418 5.549 1.00 34.47 86 ARG A O 1
#

Nearest PDB structures (foldseek):
  7qfz-assembly4_G  TM=9.135E-01  e=3.023E-04  Escherichia fergusonii ATCC 35469
  7qfz-assembly1_A  TM=9.082E-01  e=4.680E-04  Escherichia fergusonii ATCC 35469
  6sj9-assembly1_A  TM=9.006E-01  e=3.761E-04  Paenarthrobacter aurescens
  7qfz-assembly4_H  TM=9.073E-01  e=7.244E-04  Escherichia fergusonii ATCC 35469
  6s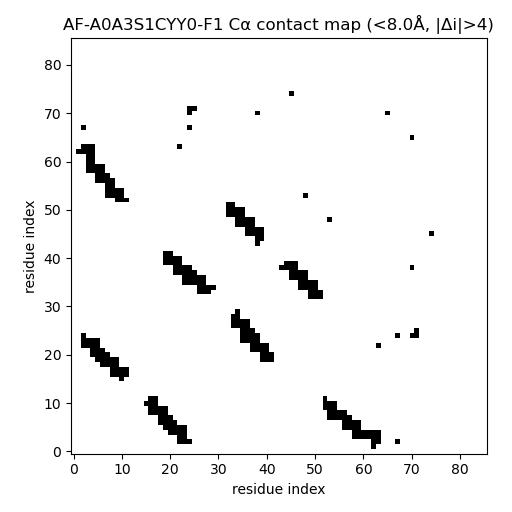j9-assembly2_B  TM=8.932E-01  e=9.519E-04  Paenarthrobacter aurescens